Protein AF-A0A1D6KU60-F1 (afdb_monomer_lite)

InterPro domains:
  IPR001841 Zinc finger, RING-type [PF13639] (4-47)
  IPR001841 Zinc finger, RING-type [PS50089] (5-48)
  IPR001841 Zinc finger, RING-type [SM00184] (5-47)
  IPR013083 Zinc finger, RING/FYVE/PHD-type [G3DSA:3.30.40.10] (1-68)
  IPR039512 RCHY1, zinc-ribbon [PF14599] (52-110)

Radius of gyration: 17.4 Å; chains: 1; bounding box: 50×21×51 Å

Foldseek 3Di:
DQQAAPQPRHGQPDVPFDWDQFPVRDIHTPVSVVVCVVVVNQADPPQGAGRHDCPVVLVVLVVVQVVDDDPPVQQPPWFWKQASHPRDIDIARDDPSADADPPPRDRSIDTDDDPPPDD

Structure (mmCIF, N/CA/C/O backbone):
data_AF-A0A1D6KU60-F1
#
_entry.id   AF-A0A1D6KU60-F1
#
loop_
_atom_site.group_PDB
_atom_site.id
_atom_site.type_symbol
_atom_site.label_atom_id
_atom_site.label_alt_id
_atom_site.label_comp_id
_atom_site.label_asym_id
_atom_site.label_entity_id
_atom_site.label_seq_id
_atom_site.pdbx_PDB_ins_code
_atom_site.Cartn_x
_atom_site.Cartn_y
_atom_site.Cartn_z
_atom_site.occupancy
_atom_site.B_iso_or_equiv
_atom_site.auth_seq_id
_atom_site.auth_comp_id
_atom_site.auth_asym_id
_atom_site.auth_atom_id
_atom_site.pdbx_PDB_model_num
ATOM 1 N N . MET A 1 1 ? 0.880 4.518 24.498 1.00 52.31 1 MET A N 1
ATOM 2 C CA . MET A 1 1 ? 0.018 3.874 23.486 1.00 52.31 1 MET A CA 1
ATOM 3 C C . MET A 1 1 ? -0.968 4.926 23.011 1.00 52.31 1 MET A C 1
ATOM 5 O O . MET A 1 1 ? -1.475 5.658 23.850 1.00 52.31 1 MET A O 1
ATOM 9 N N . HIS A 1 2 ? -1.166 5.089 21.701 1.00 61.22 2 HIS A N 1
ATOM 10 C CA . HIS A 1 2 ? -2.180 6.023 21.207 1.00 61.22 2 HIS A CA 1
ATOM 11 C C . HIS A 1 2 ? -3.538 5.350 21.377 1.00 61.22 2 HIS A C 1
ATOM 13 O O . HIS A 1 2 ? -3.817 4.352 20.722 1.00 61.22 2 HIS A O 1
ATOM 19 N N . HIS A 1 3 ? -4.331 5.851 22.321 1.00 81.38 3 HIS A N 1
ATOM 20 C CA . HIS A 1 3 ? -5.651 5.302 22.632 1.00 81.38 3 HIS A CA 1
ATOM 21 C C . HIS A 1 3 ? -6.778 5.987 21.849 1.00 81.38 3 HIS A C 1
ATOM 23 O O . HIS A 1 3 ? -7.939 5.645 22.044 1.00 81.38 3 HIS A O 1
ATOM 29 N N . ASN A 1 4 ? -6.438 6.929 20.966 1.00 91.38 4 ASN A N 1
ATOM 30 C CA . ASN A 1 4 ? -7.395 7.662 20.149 1.00 91.38 4 ASN A CA 1
ATOM 31 C C . ASN A 1 4 ? -7.337 7.175 18.703 1.00 91.38 4 ASN A C 1
ATOM 33 O O . ASN A 1 4 ? -6.265 6.844 18.190 1.00 91.38 4 ASN A O 1
ATOM 37 N N . CYS A 1 5 ? -8.489 7.165 18.044 1.00 93.25 5 CYS A N 1
ATOM 38 C CA . CYS A 1 5 ? -8.599 6.854 16.638 1.00 93.25 5 CYS A CA 1
ATOM 39 C C . CYS A 1 5 ? -7.862 7.928 15.820 1.00 93.25 5 CYS A C 1
ATOM 41 O O . CYS A 1 5 ? -8.143 9.113 15.979 1.00 93.25 5 CYS A O 1
ATOM 43 N N . PRO A 1 6 ? -6.948 7.554 14.913 1.00 93.12 6 PRO A N 1
ATOM 44 C CA . PRO A 1 6 ? -6.202 8.497 14.077 1.00 93.12 6 PRO A CA 1
ATOM 45 C C . PRO A 1 6 ? -7.056 9.211 13.015 1.00 93.12 6 PRO A C 1
ATOM 47 O O . PRO A 1 6 ? -6.531 10.075 12.321 1.00 93.12 6 PRO A O 1
ATOM 50 N N . 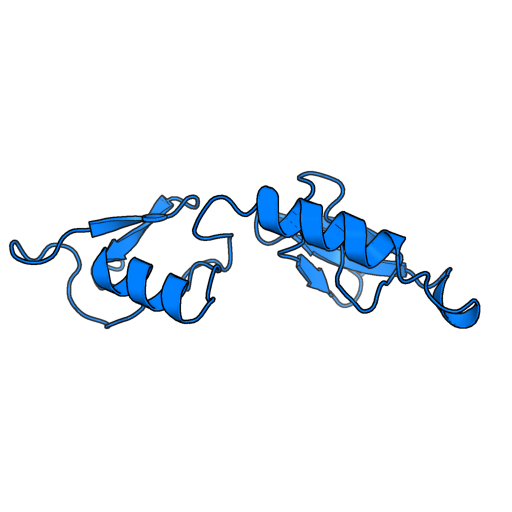VAL A 1 7 ? -8.329 8.830 12.847 1.00 93.38 7 VAL A N 1
ATOM 51 C CA . VAL A 1 7 ? -9.244 9.419 11.855 1.00 93.38 7 VAL A CA 1
ATOM 52 C C . VAL A 1 7 ? -10.108 10.509 12.492 1.00 93.38 7 VAL A C 1
ATOM 54 O O . VAL A 1 7 ? -10.078 11.647 12.041 1.00 93.38 7 VAL A O 1
ATOM 57 N N . CYS A 1 8 ? -10.840 10.182 13.562 1.00 93.44 8 CYS A N 1
ATOM 58 C CA . CYS A 1 8 ? -11.748 11.117 14.239 1.00 93.44 8 CYS A CA 1
ATOM 59 C C . CYS A 1 8 ? -11.167 11.743 15.520 1.00 93.44 8 CYS A C 1
ATOM 61 O O . CYS A 1 8 ? -11.790 12.622 16.105 1.00 93.44 8 CYS A O 1
ATOM 63 N N . PHE A 1 9 ? -9.986 11.301 15.970 1.00 91.62 9 PHE A N 1
ATOM 64 C CA . PHE A 1 9 ? -9.308 11.728 17.205 1.00 91.62 9 PHE A CA 1
ATOM 65 C C . PHE A 1 9 ? -10.036 11.413 18.518 1.00 91.62 9 PHE A C 1
ATOM 67 O O . PHE A 1 9 ? -9.555 11.783 19.591 1.00 91.62 9 PHE A O 1
ATOM 74 N N . GLU A 1 10 ? -11.135 10.668 18.461 1.00 92.06 10 GLU A N 1
ATOM 75 C CA . GLU A 1 10 ? -11.858 10.204 19.640 1.00 92.06 10 GLU A CA 1
ATOM 76 C C . GLU A 1 10 ? -11.236 8.945 20.251 1.00 92.06 10 GLU A C 1
ATOM 78 O O . GLU A 1 10 ? -10.506 8.203 19.594 1.00 92.06 10 GLU A O 1
ATOM 83 N N . TYR A 1 11 ? -11.547 8.676 21.517 1.00 90.25 11 TYR A N 1
ATOM 84 C CA . TYR A 1 11 ? -11.048 7.505 22.230 1.00 90.25 11 TYR A CA 1
ATOM 85 C C . TYR A 1 11 ? -11.560 6.192 21.609 1.00 90.25 11 TYR A C 1
ATOM 87 O O . TYR A 1 11 ? -12.742 6.046 21.302 1.00 90.25 11 TYR A O 1
ATOM 95 N N . LEU A 1 12 ? -10.666 5.218 21.419 1.00 88.25 12 LEU A N 1
ATOM 96 C CA . LEU A 1 12 ? -10.976 3.951 20.745 1.00 88.25 12 LEU A CA 1
ATOM 97 C C . LEU A 1 12 ? -11.870 3.028 21.571 1.00 88.25 12 LEU A C 1
ATOM 99 O O . LEU A 1 12 ? -12.650 2.284 20.994 1.00 88.25 12 LEU A O 1
ATOM 103 N N . PHE A 1 13 ? -11.744 3.048 22.898 1.00 83.56 13 PHE A N 1
ATOM 104 C CA . PHE A 1 13 ? -12.396 2.074 23.782 1.00 83.56 13 PHE A CA 1
ATOM 105 C C . PHE A 1 13 ? -13.602 2.666 24.520 1.00 83.56 13 PHE A C 1
ATOM 107 O O . PHE A 1 13 ? -13.852 2.337 25.678 1.00 83.56 13 PHE A O 1
ATOM 114 N N . ASP A 1 14 ? -14.330 3.570 23.865 1.00 76.00 14 ASP A N 1
ATOM 115 C CA . ASP A 1 14 ? -15.665 3.956 24.316 1.00 76.00 14 ASP A CA 1
ATOM 116 C C . ASP A 1 14 ? -16.619 2.764 24.111 1.00 76.00 14 ASP A C 1
ATOM 118 O O . ASP A 1 14 ? -16.588 2.118 23.065 1.00 76.00 14 ASP A O 1
ATOM 122 N N . SER A 1 15 ? -17.464 2.454 25.100 1.00 72.75 15 SER A N 1
ATOM 123 C CA . SER A 1 15 ? -18.387 1.306 25.056 1.00 72.75 15 SER A CA 1
ATOM 124 C C . SER A 1 15 ? -19.407 1.383 23.913 1.00 72.75 15 SER A C 1
ATOM 126 O O . SER A 1 15 ? -20.108 0.403 23.666 1.00 72.75 15 SER A O 1
ATOM 128 N N . THR A 1 16 ? -19.548 2.542 23.271 1.00 83.00 16 THR A N 1
ATOM 129 C CA . THR A 1 16 ? -20.595 2.808 22.279 1.00 83.00 16 THR A CA 1
ATOM 130 C C . THR A 1 16 ? -20.158 2.625 20.825 1.00 83.00 16 THR A C 1
ATOM 132 O O . THR A 1 16 ? -21.026 2.451 19.972 1.00 83.00 16 THR A O 1
ATOM 135 N N . LYS A 1 17 ? -18.852 2.643 20.515 1.00 85.38 17 LYS A N 1
ATOM 136 C CA . LYS A 1 17 ? -18.343 2.578 19.133 1.00 85.38 17 LYS A CA 1
ATOM 137 C C . LYS A 1 17 ? -17.561 1.295 18.885 1.00 85.38 17 LYS A C 1
ATOM 139 O O . LYS A 1 17 ? -16.575 1.021 19.564 1.00 85.38 17 LYS A O 1
ATOM 144 N N . ASP A 1 18 ? -17.948 0.552 17.853 1.00 91.62 18 ASP A N 1
ATOM 145 C CA . ASP A 1 18 ? -17.201 -0.628 17.424 1.00 91.62 18 ASP A CA 1
ATOM 146 C C . ASP A 1 18 ? -15.795 -0.263 16.932 1.00 91.62 18 ASP A C 1
ATOM 148 O O . ASP A 1 18 ? -15.568 0.763 16.277 1.00 91.62 18 ASP A O 1
ATOM 152 N N . ILE A 1 19 ? -14.846 -1.156 17.200 1.00 92.69 19 ILE A N 1
ATOM 153 C CA . ILE A 1 19 ? -13.456 -1.050 16.755 1.00 92.69 19 ILE A CA 1
ATOM 154 C C . ILE A 1 19 ? -13.159 -2.059 15.650 1.00 92.69 19 ILE A C 1
ATOM 156 O O . ILE A 1 19 ? -13.706 -3.158 15.605 1.00 92.69 19 ILE A O 1
ATOM 160 N N . SER A 1 20 ? -12.236 -1.693 14.770 1.00 93.06 20 SER A N 1
ATOM 161 C CA . SER A 1 20 ? -11.715 -2.547 13.713 1.00 93.06 20 SER A CA 1
ATOM 162 C C . SER A 1 20 ? -10.190 -2.580 13.766 1.00 93.06 20 SER A C 1
ATOM 164 O O . SER A 1 20 ? -9.535 -1.558 13.994 1.00 93.06 20 SER A O 1
ATOM 166 N N . VAL A 1 21 ? -9.618 -3.763 13.546 1.00 94.00 21 VAL A N 1
ATOM 167 C CA . VAL A 1 21 ? -8.169 -3.970 13.449 1.00 94.00 21 VAL A CA 1
ATOM 168 C C . VAL A 1 21 ? -7.801 -4.029 11.969 1.00 94.00 21 VAL A C 1
ATOM 170 O O . VAL A 1 21 ? -8.259 -4.908 11.240 1.00 94.00 21 VAL A O 1
ATOM 173 N N . LEU A 1 22 ? -6.973 -3.091 11.511 1.00 94.50 22 LEU A N 1
ATOM 174 C CA . LEU A 1 22 ? -6.457 -3.081 10.142 1.00 94.50 22 LEU A CA 1
ATOM 175 C C . LEU A 1 22 ? -5.477 -4.242 9.921 1.00 94.50 22 LEU A C 1
ATOM 177 O O . LEU A 1 22 ? -4.903 -4.766 10.874 1.00 94.50 22 LEU A O 1
ATOM 181 N N . GLN A 1 23 ? -5.185 -4.590 8.664 1.00 92.62 23 GLN A N 1
ATOM 182 C CA . GLN A 1 23 ? -4.229 -5.670 8.353 1.00 92.62 23 GLN A CA 1
ATOM 183 C C . GLN A 1 23 ? -2.832 -5.469 8.962 1.00 92.62 23 GLN A C 1
ATOM 185 O O . GLN A 1 23 ? -2.133 -6.432 9.261 1.00 92.62 23 GLN A O 1
ATOM 190 N N . CYS A 1 24 ? -2.416 -4.219 9.167 1.00 94.12 24 CYS A N 1
ATOM 191 C CA . CYS A 1 24 ? -1.147 -3.889 9.809 1.00 94.12 24 CYS A CA 1
ATOM 192 C C . CYS A 1 24 ? -1.162 -3.996 11.345 1.00 94.12 24 CYS A C 1
ATOM 194 O O . CYS A 1 24 ? -0.124 -3.769 11.962 1.00 94.12 24 CYS A O 1
ATOM 196 N N . GLY A 1 25 ? -2.313 -4.298 11.955 1.00 93.44 25 GLY A N 1
ATOM 197 C CA . GLY A 1 25 ? -2.507 -4.404 13.402 1.00 93.44 25 GLY A CA 1
ATOM 198 C C . GLY A 1 25 ? -2.919 -3.105 14.104 1.00 93.44 25 GLY A C 1
ATOM 199 O O . GLY A 1 25 ? -3.254 -3.143 15.284 1.00 93.44 25 GLY A O 1
ATOM 200 N N . HIS A 1 26 ? -2.926 -1.958 13.414 1.00 94.38 26 HIS A N 1
ATOM 201 C CA . HIS A 1 26 ? -3.419 -0.705 13.998 1.00 94.38 26 HIS A CA 1
ATOM 202 C C . HIS A 1 26 ? -4.945 -0.699 14.106 1.00 94.38 26 HIS A C 1
ATOM 204 O O . HIS A 1 26 ? -5.642 -1.201 13.224 1.00 94.38 26 HIS A O 1
ATOM 210 N N . THR A 1 27 ? -5.455 -0.096 15.175 1.00 94.25 27 THR A N 1
ATOM 211 C CA . THR A 1 27 ? -6.879 -0.049 15.508 1.00 94.25 27 THR A CA 1
ATOM 212 C C . THR A 1 27 ? -7.491 1.311 15.190 1.00 94.25 27 THR A C 1
ATOM 214 O O . THR A 1 27 ? -6.907 2.354 15.486 1.00 94.25 27 THR A O 1
ATOM 217 N N . ILE A 1 28 ? -8.681 1.295 14.589 1.00 94.38 28 ILE A N 1
ATOM 218 C CA . ILE A 1 28 ? -9.517 2.474 14.311 1.00 94.38 28 ILE A CA 1
ATOM 219 C C . ILE A 1 28 ? -10.986 2.139 14.617 1.00 94.38 28 ILE A C 1
ATOM 221 O O . ILE A 1 28 ? -11.322 0.962 14.742 1.00 94.38 28 ILE A O 1
ATOM 225 N N . HIS A 1 29 ? -11.876 3.130 14.724 1.00 95.12 29 HIS A N 1
ATOM 226 C CA . HIS A 1 29 ? -13.316 2.843 14.789 1.00 95.12 29 HIS A CA 1
ATOM 227 C C . HIS A 1 29 ? -13.804 2.204 13.485 1.00 95.12 29 HIS A C 1
ATOM 229 O O . HIS A 1 29 ? -13.318 2.534 12.399 1.00 95.12 29 HIS A O 1
ATOM 235 N N . LEU A 1 30 ? -14.781 1.302 13.584 1.00 94.00 30 LEU A N 1
ATOM 236 C CA . LEU A 1 30 ? -15.376 0.635 12.425 1.00 94.00 30 LEU A CA 1
ATOM 237 C C . LEU A 1 30 ? -16.015 1.642 11.459 1.00 94.00 30 LEU A C 1
ATOM 239 O O . LEU A 1 30 ? -15.840 1.527 10.248 1.00 94.00 30 LEU A O 1
ATOM 243 N N . GLU A 1 31 ? -16.699 2.654 11.990 1.00 94.69 31 GLU A N 1
ATOM 244 C CA . GLU A 1 31 ? -17.282 3.743 11.202 1.00 94.69 31 GLU A CA 1
ATOM 245 C C . GLU A 1 31 ? -16.206 4.506 10.419 1.00 94.69 31 GLU A C 1
ATOM 247 O O . GLU A 1 31 ? -16.298 4.608 9.199 1.00 94.69 31 GLU A O 1
ATOM 252 N N . CYS A 1 32 ? -15.108 4.896 11.076 1.00 95.06 32 CYS A N 1
ATOM 253 C CA . CYS A 1 32 ? -13.970 5.532 10.410 1.00 95.06 32 CYS A CA 1
ATOM 254 C C . CYS A 1 32 ? -13.333 4.634 9.336 1.00 95.06 32 CYS A C 1
ATOM 256 O O . CYS A 1 32 ? -12.894 5.125 8.297 1.00 95.06 32 CYS A O 1
ATOM 258 N N . MET A 1 33 ? -13.291 3.311 9.543 1.00 94.88 33 MET A N 1
ATOM 259 C CA . MET A 1 33 ? -12.843 2.375 8.506 1.00 94.88 33 MET A CA 1
ATOM 260 C C . MET A 1 33 ? -13.779 2.391 7.290 1.00 94.88 33 MET A C 1
ATOM 262 O O . MET A 1 33 ? -13.314 2.338 6.151 1.00 94.88 33 MET A O 1
ATOM 266 N N . ASN A 1 34 ? -15.091 2.444 7.517 1.00 94.62 34 ASN A N 1
ATOM 267 C CA . ASN A 1 34 ? -16.086 2.481 6.450 1.00 94.62 34 ASN A CA 1
ATOM 268 C C . ASN A 1 34 ? -16.032 3.805 5.679 1.00 94.62 34 ASN A C 1
ATOM 270 O O . ASN A 1 34 ? -16.058 3.779 4.450 1.00 94.62 34 ASN A O 1
ATOM 274 N N . GLU A 1 35 ? -15.869 4.933 6.370 1.00 95.62 35 GLU A N 1
ATOM 275 C CA . GLU A 1 35 ? -15.646 6.244 5.751 1.0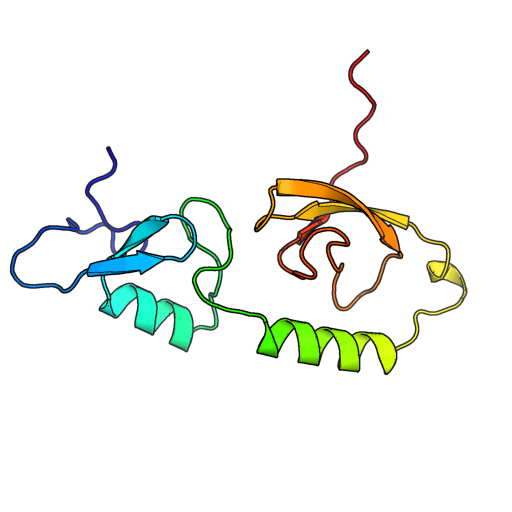0 95.62 35 GLU A CA 1
ATOM 276 C C . GLU A 1 35 ? -14.383 6.243 4.886 1.00 95.62 35 GLU A C 1
ATOM 278 O O . GLU A 1 35 ? -14.428 6.618 3.714 1.00 95.62 35 GLU A O 1
ATOM 283 N N . MET A 1 36 ? -13.264 5.731 5.412 1.00 95.06 36 MET A N 1
ATOM 284 C CA . MET A 1 36 ? -12.030 5.572 4.639 1.00 95.06 36 MET A CA 1
ATOM 285 C C . MET A 1 36 ? -12.269 4.785 3.342 1.00 95.06 36 MET A C 1
ATOM 287 O O . MET A 1 36 ? -11.829 5.213 2.275 1.00 95.06 36 MET A O 1
ATOM 291 N N . ARG A 1 37 ? -13.004 3.666 3.401 1.00 92.25 37 ARG A N 1
ATOM 292 C CA . ARG A 1 37 ? -13.349 2.874 2.207 1.00 92.25 37 ARG A CA 1
ATOM 293 C C . ARG A 1 37 ? -14.246 3.644 1.239 1.00 92.25 37 ARG A C 1
ATOM 295 O O . ARG A 1 37 ? -13.996 3.589 0.038 1.00 92.25 37 ARG A O 1
ATOM 302 N N . ALA A 1 38 ? -15.250 4.364 1.739 1.00 94.50 38 ALA A N 1
ATOM 303 C CA . ALA A 1 38 ? -16.155 5.171 0.920 1.00 94.50 38 ALA A CA 1
ATOM 304 C C . ALA A 1 38 ? -15.408 6.275 0.148 1.00 94.50 38 ALA A C 1
ATOM 306 O O . ALA A 1 38 ? -15.749 6.581 -0.994 1.00 94.50 38 ALA A O 1
ATOM 307 N N . HIS A 1 39 ? -14.339 6.814 0.735 1.00 94.06 39 HIS A N 1
ATOM 308 C CA . HIS A 1 39 ? -13.462 7.807 0.114 1.00 94.06 39 HIS A CA 1
ATOM 309 C C . HIS A 1 39 ? -12.247 7.209 -0.616 1.00 94.06 39 HIS A C 1
ATOM 311 O O . HIS A 1 39 ? -11.369 7.952 -1.046 1.00 94.06 39 HIS A O 1
ATOM 317 N N . HIS A 1 40 ? -12.194 5.887 -0.806 1.00 91.19 40 HIS A N 1
ATOM 318 C CA . HIS A 1 40 ? -11.091 5.181 -1.476 1.00 91.19 40 HIS A CA 1
ATOM 319 C C . HIS A 1 40 ? -9.713 5.363 -0.802 1.00 91.19 40 HIS A C 1
ATOM 321 O O . HIS A 1 40 ? -8.665 5.220 -1.435 1.00 91.19 40 HIS A O 1
ATOM 327 N N . HIS A 1 41 ? -9.691 5.639 0.502 1.00 92.69 41 HIS A N 1
ATOM 328 C CA . HIS A 1 41 ? -8.479 5.716 1.311 1.00 92.69 41 HIS A CA 1
ATOM 329 C C . HIS A 1 41 ? -8.148 4.350 1.916 1.00 92.69 41 HIS A C 1
ATOM 331 O O . HIS A 1 41 ? -8.527 4.025 3.038 1.00 92.69 41 HIS A O 1
ATOM 337 N N . PHE A 1 42 ? -7.394 3.540 1.174 1.00 93.75 42 PHE A N 1
ATOM 338 C CA . PHE A 1 42 ? -7.035 2.178 1.587 1.00 93.75 42 PHE A CA 1
ATOM 339 C C . PHE A 1 42 ? -5.691 2.073 2.316 1.00 93.75 42 PHE A C 1
ATOM 341 O O . PHE A 1 42 ? -5.199 0.966 2.514 1.00 93.75 42 PHE A O 1
ATOM 348 N N . SER A 1 43 ? -5.099 3.189 2.744 1.00 96.06 43 SER A N 1
ATOM 349 C CA . SER A 1 43 ? -3.833 3.207 3.486 1.00 96.06 43 SER A CA 1
ATOM 350 C C . SER A 1 43 ? -4.071 3.518 4.957 1.00 96.06 43 SER A C 1
ATOM 352 O O . SER A 1 43 ? -4.784 4.455 5.304 1.00 96.06 43 SER A O 1
ATOM 354 N N . CYS A 1 44 ? -3.441 2.749 5.840 1.00 96.06 44 CYS A N 1
ATOM 355 C CA . CYS A 1 44 ? -3.463 2.974 7.275 1.00 96.06 44 CYS A CA 1
ATOM 356 C C . CYS A 1 44 ? -2.917 4.378 7.597 1.00 96.06 44 CYS A C 1
ATOM 358 O O . CYS A 1 44 ? -1.774 4.670 7.232 1.00 96.06 44 CYS A O 1
ATOM 360 N N . PRO A 1 45 ? -3.655 5.220 8.341 1.00 94.12 45 PRO A N 1
ATOM 361 C CA . PRO A 1 45 ? -3.214 6.578 8.670 1.00 94.12 45 PRO A CA 1
ATOM 362 C C . PRO A 1 45 ? -2.005 6.610 9.620 1.00 94.12 45 PRO A C 1
ATOM 364 O O . PRO A 1 45 ? -1.350 7.637 9.743 1.00 94.12 45 PRO A O 1
ATOM 367 N N . VAL A 1 46 ? -1.684 5.489 10.279 1.00 94.12 46 VAL A N 1
ATOM 368 C CA . VAL A 1 46 ? -0.562 5.396 11.228 1.00 94.12 46 VAL A CA 1
ATOM 369 C C . VAL A 1 46 ? 0.739 4.975 10.545 1.00 94.12 46 VAL A C 1
ATOM 371 O O . VAL A 1 46 ? 1.795 5.528 10.832 1.00 94.12 46 VAL A O 1
ATOM 374 N N . CYS A 1 47 ? 0.688 3.985 9.649 1.00 94.94 47 CYS A N 1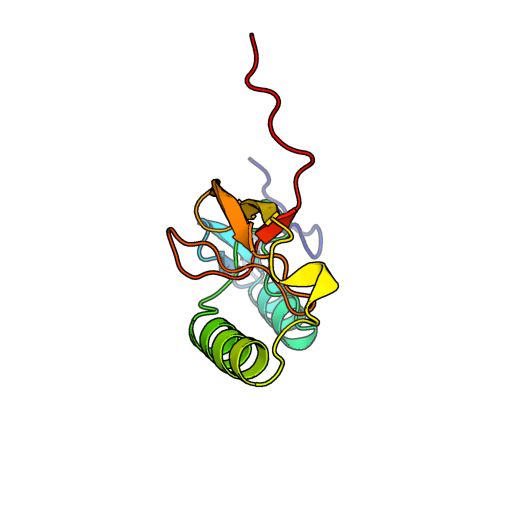
ATOM 375 C CA . CYS A 1 47 ? 1.896 3.384 9.068 1.00 94.94 47 CYS A CA 1
ATOM 376 C C . CYS A 1 47 ? 1.887 3.252 7.541 1.00 94.94 47 CYS A C 1
ATOM 378 O O . CYS A 1 47 ? 2.807 2.664 6.981 1.00 94.94 47 CYS A O 1
ATOM 380 N N . SER A 1 48 ? 0.858 3.767 6.862 1.00 96.25 48 SER A N 1
ATOM 381 C CA . SER A 1 48 ? 0.704 3.753 5.396 1.00 96.25 48 SER A CA 1
ATOM 382 C C . SER A 1 48 ? 0.592 2.373 4.731 1.00 96.25 48 SER A C 1
ATOM 384 O O . SER A 1 48 ? 0.450 2.307 3.513 1.00 96.25 48 SER A O 1
ATOM 386 N N . ARG A 1 49 ? 0.606 1.268 5.490 1.00 97.12 49 ARG A N 1
ATOM 387 C CA . ARG A 1 49 ? 0.276 -0.080 4.986 1.00 97.12 49 ARG A CA 1
ATOM 388 C C . ARG A 1 49 ? -1.167 -0.162 4.509 1.00 97.12 49 ARG A C 1
ATOM 390 O O . ARG A 1 49 ? -2.016 0.543 5.045 1.00 97.12 49 ARG A O 1
ATOM 397 N N . SER A 1 50 ? -1.448 -1.062 3.577 1.00 97.00 50 SER A N 1
ATOM 398 C CA . SER A 1 50 ? -2.802 -1.355 3.116 1.00 97.00 50 SER A CA 1
ATOM 399 C C . SER A 1 50 ? -3.707 -1.689 4.311 1.00 97.00 50 SER A C 1
ATOM 401 O O . SER A 1 50 ? -3.356 -2.475 5.193 1.00 97.00 50 SER A O 1
ATOM 403 N N . ALA A 1 51 ? -4.856 -1.023 4.383 1.00 95.19 51 ALA A N 1
ATOM 404 C CA . ALA A 1 51 ? -5.812 -1.121 5.480 1.00 95.19 51 ALA A CA 1
ATOM 405 C C . ALA A 1 51 ? -6.630 -2.424 5.415 1.00 95.19 51 ALA A C 1
ATOM 407 O O . ALA A 1 51 ? -7.054 -2.946 6.447 1.00 95.19 51 ALA A O 1
ATOM 408 N N . CYS A 1 52 ? -6.832 -2.954 4.209 1.00 92.12 52 CYS A N 1
ATOM 409 C CA . CYS A 1 52 ? -7.560 -4.183 3.903 1.00 92.12 52 CYS A CA 1
ATOM 410 C C . CYS A 1 52 ? -6.886 -4.934 2.746 1.00 92.12 52 CYS A C 1
ATOM 412 O O . CYS A 1 52 ? -5.883 -4.468 2.208 1.00 92.12 52 CYS A O 1
ATOM 414 N N . ASP A 1 53 ? -7.437 -6.089 2.360 1.00 93.00 53 ASP A N 1
ATOM 415 C CA . ASP A 1 53 ? -6.913 -6.838 1.220 1.00 93.00 53 ASP A CA 1
ATOM 416 C C . ASP A 1 53 ? -7.138 -6.051 -0.076 1.00 93.00 53 ASP A C 1
ATOM 418 O O . ASP A 1 53 ? -8.269 -5.729 -0.438 1.00 93.00 53 ASP A O 1
ATOM 422 N N . MET A 1 54 ? -6.035 -5.746 -0.756 1.00 95.75 54 MET A N 1
ATOM 423 C CA . MET A 1 54 ? -5.996 -4.994 -2.007 1.00 95.75 54 MET A CA 1
ATOM 424 C C . MET A 1 54 ? -5.621 -5.877 -3.205 1.00 95.75 54 MET A C 1
ATOM 426 O O . MET A 1 54 ? -5.429 -5.360 -4.303 1.00 95.75 54 MET A O 1
ATOM 430 N N . SER A 1 55 ? -5.538 -7.203 -3.031 1.00 95.12 55 SER A N 1
ATOM 431 C CA . SER A 1 55 ? -5.147 -8.169 -4.069 1.00 95.12 55 SER A CA 1
ATOM 432 C C . SER A 1 55 ? -5.920 -7.998 -5.384 1.00 95.12 55 SER A C 1
ATOM 434 O O . SER A 1 55 ? -5.325 -7.949 -6.463 1.00 95.12 55 SER A O 1
ATOM 436 N N . ALA A 1 56 ? -7.243 -7.829 -5.307 1.00 95.75 56 ALA A N 1
ATOM 437 C CA . ALA A 1 56 ? -8.094 -7.604 -6.472 1.00 95.75 56 ALA A CA 1
ATOM 438 C C . ALA A 1 56 ? -7.784 -6.277 -7.185 1.00 95.75 56 ALA A C 1
ATOM 440 O O . ALA A 1 56 ? -7.813 -6.227 -8.414 1.00 95.75 56 ALA A O 1
ATOM 441 N N . THR A 1 57 ? -7.469 -5.223 -6.430 1.00 96.00 57 THR A N 1
ATOM 442 C CA . THR A 1 57 ? -7.077 -3.912 -6.965 1.00 96.00 57 THR A CA 1
ATOM 443 C C . THR A 1 57 ? -5.711 -3.984 -7.643 1.00 96.00 57 THR A C 1
ATOM 445 O O . THR A 1 57 ? -5.553 -3.484 -8.752 1.00 96.00 57 THR A O 1
ATOM 448 N N . TRP A 1 58 ? -4.742 -4.673 -7.033 1.00 97.38 58 TRP A N 1
ATOM 449 C CA . TRP A 1 58 ? -3.414 -4.886 -7.616 1.00 97.38 58 TRP A CA 1
ATOM 450 C C . TRP A 1 58 ? -3.468 -5.676 -8.918 1.00 97.38 58 TRP A C 1
ATOM 452 O O . TRP A 1 58 ? -2.788 -5.309 -9.869 1.00 97.38 58 TRP A O 1
ATOM 462 N N . ARG A 1 59 ? -4.336 -6.690 -9.006 1.00 97.62 59 ARG A N 1
ATOM 463 C CA . ARG A 1 59 ? -4.550 -7.429 -10.257 1.00 97.62 59 ARG A CA 1
ATOM 464 C C . ARG A 1 59 ? -5.107 -6.545 -11.378 1.00 97.62 59 ARG A C 1
ATOM 466 O O . ARG A 1 59 ? -4.678 -6.683 -12.514 1.00 97.62 59 ARG A O 1
ATOM 473 N N . LYS A 1 60 ? -6.027 -5.625 -11.074 1.00 97.50 60 LYS A N 1
ATOM 474 C CA . LYS A 1 60 ? -6.516 -4.660 -12.077 1.00 97.50 60 LYS A CA 1
ATOM 475 C C . LYS A 1 60 ? -5.398 -3.727 -12.546 1.00 97.50 60 LYS A C 1
ATOM 477 O O . LYS A 1 60 ? -5.263 -3.493 -13.738 1.00 97.50 60 LYS A O 1
ATOM 482 N N . LEU A 1 61 ? -4.557 -3.258 -11.624 1.00 97.44 61 LEU A N 1
ATOM 483 C CA . LEU A 1 61 ? -3.386 -2.452 -11.978 1.00 97.44 61 LEU A CA 1
ATOM 484 C C . LEU A 1 61 ? -2.370 -3.230 -12.825 1.00 97.44 61 LEU A C 1
ATOM 486 O O . LEU A 1 61 ? -1.791 -2.648 -13.735 1.00 97.44 61 LEU A O 1
ATOM 490 N N . ASP A 1 62 ? -2.179 -4.532 -12.585 1.00 97.88 62 ASP A N 1
ATOM 491 C CA . ASP A 1 62 ? -1.362 -5.384 -13.462 1.00 97.88 62 ASP A CA 1
ATOM 492 C C . ASP A 1 62 ? -1.895 -5.384 -14.907 1.00 97.88 62 ASP A C 1
ATOM 494 O O . ASP A 1 62 ? -1.119 -5.235 -15.853 1.00 97.88 62 ASP A O 1
ATOM 498 N N . GLU A 1 63 ? -3.212 -5.535 -15.077 1.00 98.12 63 GLU A N 1
ATOM 499 C CA . GLU A 1 63 ? -3.879 -5.528 -16.386 1.00 98.12 63 GLU A CA 1
ATOM 500 C C . GLU A 1 63 ? -3.727 -4.170 -17.088 1.00 98.12 63 GLU A C 1
ATOM 502 O O . GLU A 1 63 ? -3.369 -4.122 -18.266 1.00 98.12 63 GLU A O 1
ATOM 507 N N . GLU A 1 64 ? -3.931 -3.066 -16.364 1.00 98.06 64 GLU A N 1
ATOM 508 C CA . GLU A 1 64 ? -3.777 -1.711 -16.904 1.00 98.06 64 GLU A CA 1
ATOM 509 C C . GLU A 1 64 ? -2.326 -1.418 -17.307 1.00 98.06 64 GLU A C 1
ATOM 511 O O . GLU A 1 64 ? -2.080 -0.944 -18.414 1.00 98.06 64 GLU A O 1
ATOM 516 N N . VAL A 1 65 ? -1.353 -1.777 -16.461 1.00 96.94 65 VAL A N 1
ATOM 517 C CA . VAL A 1 65 ? 0.084 -1.642 -16.756 1.00 96.94 65 VAL A CA 1
ATOM 518 C C . VAL A 1 65 ? 0.471 -2.428 -18.009 1.00 96.94 65 VAL A C 1
ATOM 520 O O . VAL A 1 65 ? 1.225 -1.930 -18.843 1.00 96.94 65 VAL A O 1
ATOM 523 N N . ALA A 1 66 ? -0.049 -3.647 -18.174 1.00 96.19 66 ALA A N 1
ATOM 524 C CA . ALA A 1 66 ? 0.205 -4.449 -19.367 1.00 96.19 66 ALA A CA 1
ATOM 525 C C . ALA A 1 66 ? -0.444 -3.852 -20.629 1.00 96.19 66 ALA A C 1
ATOM 527 O O . ALA A 1 66 ? 0.128 -3.949 -21.716 1.00 96.19 66 ALA A O 1
ATOM 528 N N . ALA A 1 67 ? -1.616 -3.226 -20.491 1.00 97.50 67 ALA A N 1
ATOM 529 C CA . ALA A 1 67 ? -2.336 -2.586 -21.589 1.00 97.50 67 ALA A CA 1
ATOM 530 C C . ALA A 1 67 ? -1.726 -1.240 -22.024 1.00 97.50 67 ALA A C 1
ATOM 532 O O . ALA A 1 67 ? -1.937 -0.821 -23.163 1.00 97.50 67 ALA A O 1
ATOM 533 N N . THR A 1 68 ? -0.959 -0.568 -21.158 1.00 96.06 68 THR A N 1
ATOM 534 C CA . THR A 1 68 ? -0.332 0.734 -21.444 1.00 96.06 68 THR A CA 1
ATOM 535 C C . THR A 1 68 ? 1.200 0.654 -21.447 1.00 96.06 68 THR A C 1
ATOM 537 O O . THR A 1 68 ? 1.839 1.128 -20.509 1.00 96.06 68 THR A O 1
ATOM 540 N N . PRO A 1 69 ? 1.842 0.089 -22.486 1.00 94.00 69 PRO A N 1
ATOM 541 C CA . PRO A 1 69 ? 3.299 0.012 -22.532 1.00 94.00 69 PRO A CA 1
ATOM 542 C C . PRO A 1 69 ? 3.941 1.409 -22.505 1.00 94.00 69 PRO A C 1
ATOM 544 O O . PRO A 1 69 ? 3.513 2.325 -23.209 1.00 94.00 69 PRO A O 1
ATOM 547 N N . MET A 1 70 ? 5.003 1.569 -21.710 1.00 95.75 70 MET A N 1
ATOM 548 C CA . MET A 1 70 ? 5.728 2.840 -21.618 1.00 95.75 70 MET A CA 1
ATOM 549 C C . MET A 1 70 ? 6.456 3.183 -22.934 1.00 95.75 70 MET A C 1
ATOM 551 O O . MET A 1 70 ? 7.041 2.288 -23.556 1.00 95.75 70 MET A O 1
ATOM 555 N N . PRO A 1 71 ? 6.506 4.473 -23.327 1.00 94.88 71 PRO A N 1
ATOM 556 C CA . PRO A 1 71 ? 7.290 4.931 -24.473 1.00 94.88 71 PRO A CA 1
ATOM 557 C C . PRO A 1 71 ? 8.763 4.517 -24.384 1.00 94.88 71 PRO A C 1
ATOM 559 O O . PRO A 1 71 ? 9.321 4.435 -23.287 1.00 94.88 71 PRO A O 1
ATOM 562 N N . ASP A 1 72 ? 9.420 4.337 -25.533 1.00 93.56 72 ASP A N 1
ATOM 563 C CA . ASP A 1 72 ? 10.805 3.839 -25.626 1.00 93.56 72 ASP A CA 1
ATOM 564 C C . ASP A 1 72 ? 11.795 4.607 -24.740 1.00 93.56 72 ASP A C 1
ATOM 566 O O . ASP A 1 72 ? 12.667 4.009 -24.107 1.00 93.56 72 ASP A O 1
ATOM 570 N N . ILE A 1 73 ? 11.615 5.927 -24.623 1.00 92.62 73 ILE A N 1
ATOM 571 C CA . ILE A 1 73 ? 12.455 6.803 -23.793 1.00 92.62 73 ILE A CA 1
ATOM 572 C C . ILE A 1 73 ? 12.441 6.427 -22.300 1.00 92.62 73 ILE A C 1
ATOM 574 O O . ILE A 1 73 ? 13.405 6.707 -21.592 1.00 92.62 73 ILE A O 1
ATOM 578 N N . TYR A 1 74 ? 11.381 5.764 -21.825 1.00 91.12 74 TYR A N 1
ATOM 579 C CA . TYR A 1 74 ? 11.205 5.362 -20.429 1.00 91.12 74 TYR A CA 1
ATOM 580 C C . TYR A 1 74 ? 11.333 3.852 -20.202 1.00 91.12 74 TYR A C 1
ATOM 582 O O . TYR A 1 74 ? 11.421 3.430 -19.053 1.00 91.12 74 TYR A O 1
ATOM 590 N N . GLN A 1 75 ? 11.413 3.018 -21.245 1.00 86.19 75 GLN A N 1
ATOM 591 C CA . GLN A 1 75 ? 11.442 1.551 -21.090 1.00 86.19 75 GLN A CA 1
ATOM 592 C C . GLN A 1 75 ? 12.60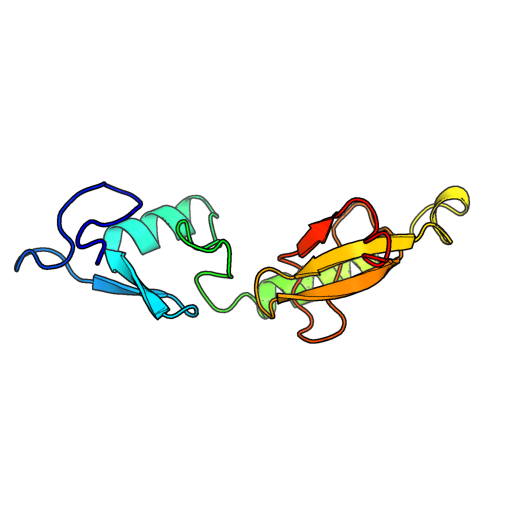2 1.028 -20.231 1.00 86.19 75 GLN A C 1
ATOM 594 O O . GLN A 1 75 ? 12.478 -0.008 -19.576 1.00 86.19 75 GLN A O 1
ATOM 599 N N . LYS A 1 76 ? 13.740 1.731 -20.243 1.00 89.75 76 LYS A N 1
ATOM 600 C CA . LYS A 1 76 ? 14.930 1.400 -19.440 1.00 89.75 76 LYS A CA 1
ATOM 601 C C . LYS A 1 76 ? 15.063 2.262 -18.184 1.00 89.75 76 LYS A C 1
ATOM 603 O O . LYS A 1 76 ? 16.048 2.123 -17.462 1.00 89.75 76 LYS A O 1
ATOM 608 N N . HIS A 1 77 ? 14.113 3.161 -17.931 1.00 93.44 77 HIS A N 1
ATOM 609 C CA . HIS A 1 77 ? 14.140 4.016 -16.755 1.00 93.44 77 HIS A CA 1
ATOM 610 C C . HIS A 1 77 ? 13.810 3.179 -15.516 1.00 93.44 77 HIS A C 1
ATOM 612 O O . HIS A 1 77 ? 12.765 2.531 -15.446 1.00 93.44 77 HIS A O 1
ATOM 618 N N . MET A 1 78 ? 14.730 3.165 -14.555 1.00 95.00 78 MET A N 1
ATOM 619 C CA . MET A 1 78 ? 14.607 2.408 -13.313 1.00 95.00 78 MET A CA 1
ATOM 620 C C . MET A 1 78 ? 14.469 3.376 -12.147 1.00 95.00 78 MET A C 1
ATOM 622 O O . MET A 1 78 ? 15.187 4.374 -12.080 1.00 95.00 78 MET A O 1
ATOM 626 N N . VAL A 1 79 ? 13.592 3.046 -11.205 1.00 95.38 79 VAL A N 1
ATOM 627 C CA . VAL A 1 79 ? 13.376 3.820 -9.982 1.00 95.38 79 VAL A CA 1
ATOM 628 C C . VAL A 1 79 ? 13.512 2.931 -8.757 1.00 95.38 79 VAL A C 1
ATOM 630 O O . VAL A 1 79 ? 13.196 1.739 -8.780 1.00 95.38 79 VAL A O 1
ATOM 633 N N . TRP A 1 80 ? 13.992 3.523 -7.668 1.00 96.69 80 TRP A N 1
ATOM 634 C CA . TRP A 1 80 ? 14.028 2.870 -6.367 1.00 96.69 80 TRP A CA 1
ATOM 635 C C . TRP A 1 80 ? 12.714 3.099 -5.645 1.00 96.69 80 TRP A C 1
ATOM 637 O O . TRP A 1 80 ? 12.279 4.238 -5.499 1.00 96.69 80 TRP A O 1
ATOM 647 N N . ILE A 1 81 ? 12.119 2.033 -5.132 1.00 97.44 81 ILE A N 1
ATOM 648 C CA . ILE A 1 81 ? 10.871 2.093 -4.379 1.00 97.44 81 ILE A CA 1
ATOM 649 C C . ILE A 1 81 ? 11.040 1.501 -2.987 1.00 97.44 81 ILE A C 1
ATOM 651 O O . ILE A 1 81 ? 11.818 0.568 -2.796 1.00 97.44 81 ILE A O 1
ATOM 655 N N . LEU A 1 82 ? 10.264 2.014 -2.036 1.00 97.56 82 LEU A N 1
ATOM 656 C CA . LEU A 1 82 ? 9.979 1.367 -0.760 1.00 97.56 82 LEU A CA 1
ATOM 657 C C . LEU A 1 82 ? 8.528 0.889 -0.781 1.00 97.56 82 LEU A C 1
ATOM 659 O O . LEU A 1 82 ? 7.620 1.690 -1.011 1.00 97.56 82 LEU A O 1
ATOM 663 N N . CYS A 1 83 ? 8.298 -0.394 -0.517 1.00 98.12 83 CYS A N 1
ATOM 664 C CA . CYS A 1 83 ? 6.949 -0.925 -0.366 1.00 98.12 83 CYS A CA 1
ATOM 665 C C . CYS A 1 83 ? 6.423 -0.662 1.043 1.00 98.12 83 CYS A C 1
ATOM 667 O O . CYS A 1 83 ? 7.045 -1.071 2.020 1.00 98.12 83 CYS A O 1
ATOM 669 N N . ASN A 1 84 ? 5.261 -0.024 1.166 1.00 97.44 84 ASN A N 1
ATOM 670 C CA . ASN A 1 84 ? 4.670 0.235 2.475 1.00 97.44 84 ASN A CA 1
ATOM 671 C C . ASN A 1 84 ? 4.216 -1.075 3.140 1.00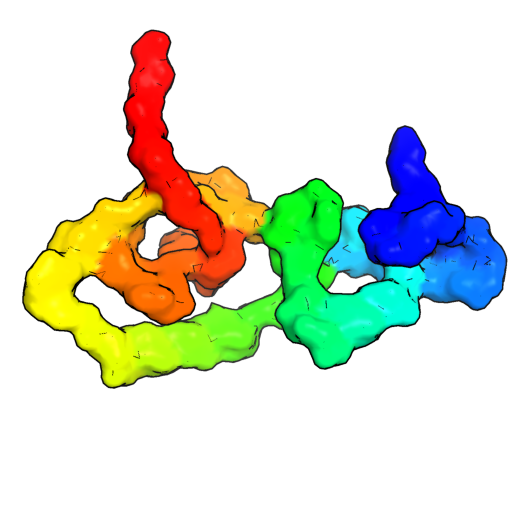 97.44 84 ASN A C 1
ATOM 673 O O . ASN A 1 84 ? 4.411 -1.237 4.344 1.00 97.44 84 ASN A O 1
ATOM 677 N N . ASP A 1 85 ? 3.715 -2.040 2.359 1.00 97.38 85 ASP A N 1
ATOM 678 C CA . ASP A 1 85 ? 3.133 -3.293 2.862 1.00 97.38 85 ASP A CA 1
ATOM 679 C C . ASP A 1 85 ? 4.169 -4.268 3.434 1.00 97.38 85 ASP A C 1
ATOM 681 O O . ASP A 1 85 ? 4.000 -4.750 4.554 1.00 97.38 85 ASP A O 1
ATOM 685 N N . CYS A 1 86 ? 5.260 -4.532 2.707 1.00 96.56 86 CYS A N 1
ATOM 686 C CA . CYS A 1 86 ? 6.310 -5.459 3.152 1.00 96.56 86 CYS A CA 1
ATOM 687 C C . CYS A 1 86 ? 7.592 -4.769 3.636 1.00 96.56 86 CYS A C 1
ATOM 689 O O . CYS A 1 86 ? 8.496 -5.441 4.124 1.00 96.56 86 CYS A O 1
ATOM 691 N N . SER A 1 87 ? 7.687 -3.441 3.508 1.00 96.06 87 SER A N 1
ATOM 692 C CA . SER A 1 87 ? 8.856 -2.641 3.910 1.00 96.06 87 SER A CA 1
ATOM 693 C C . SER A 1 87 ? 10.151 -2.956 3.141 1.00 96.06 87 SER A C 1
ATOM 695 O O . SER A 1 87 ? 11.211 -2.447 3.498 1.00 96.06 87 SER A O 1
ATOM 697 N N . ALA A 1 88 ? 10.077 -3.745 2.063 1.00 96.50 88 ALA A N 1
ATOM 698 C CA . ALA A 1 88 ? 11.211 -4.021 1.191 1.00 96.50 88 ALA A CA 1
ATOM 699 C C . ALA A 1 88 ? 11.517 -2.829 0.272 1.00 96.50 88 ALA A C 1
ATOM 701 O O . ALA A 1 88 ? 10.607 -2.166 -0.239 1.00 96.50 88 ALA A O 1
ATOM 702 N N . THR A 1 89 ? 12.807 -2.613 0.022 1.00 96.50 89 THR A N 1
ATOM 703 C CA . THR A 1 89 ? 13.310 -1.660 -0.972 1.00 96.50 89 THR A CA 1
ATOM 704 C C . THR A 1 89 ? 13.739 -2.419 -2.220 1.00 96.50 89 THR A C 1
ATOM 706 O O . THR A 1 89 ? 14.469 -3.405 -2.122 1.00 96.50 89 THR A O 1
ATOM 709 N N . SER A 1 90 ? 13.321 -1.965 -3.397 1.00 96.12 90 SER A N 1
ATOM 710 C CA . SER A 1 90 ? 13.667 -2.607 -4.669 1.00 96.12 90 SER A CA 1
ATOM 711 C C . SER A 1 90 ? 13.855 -1.587 -5.784 1.00 96.12 90 SER A C 1
ATOM 713 O O . SER A 1 90 ? 13.226 -0.532 -5.771 1.00 96.12 90 SER A O 1
ATOM 715 N N . SER A 1 91 ? 14.692 -1.918 -6.766 1.00 96.12 91 SER A N 1
ATOM 716 C CA . SER A 1 91 ? 14.782 -1.181 -8.028 1.00 96.12 91 SER A CA 1
ATOM 717 C C . SER A 1 91 ? 13.862 -1.840 -9.052 1.00 96.12 91 SER A C 1
ATOM 719 O O . SER A 1 91 ? 13.964 -3.046 -9.283 1.00 96.12 91 SER A O 1
ATOM 721 N N . VAL A 1 92 ? 12.940 -1.074 -9.629 1.00 96.31 92 VAL A N 1
ATOM 722 C CA . VAL A 1 92 ? 11.933 -1.563 -10.583 1.00 96.31 92 VAL A CA 1
ATOM 723 C C . VAL A 1 92 ? 11.849 -0.645 -11.797 1.00 96.31 92 VAL A C 1
ATOM 725 O O . VAL A 1 92 ? 12.299 0.501 -11.752 1.00 96.31 92 VAL A O 1
ATOM 728 N N . ARG A 1 93 ? 11.286 -1.150 -12.899 1.00 95.31 93 ARG A N 1
ATOM 729 C CA . ARG A 1 93 ? 11.031 -0.324 -14.085 1.00 95.31 93 ARG A CA 1
ATOM 730 C C . ARG A 1 93 ? 9.992 0.736 -13.753 1.00 95.31 93 ARG A C 1
ATOM 732 O O . ARG A 1 93 ? 8.979 0.430 -13.126 1.00 95.31 93 ARG A O 1
ATOM 739 N N . PHE A 1 94 ? 10.256 1.957 -14.192 1.00 95.69 94 PHE A N 1
ATO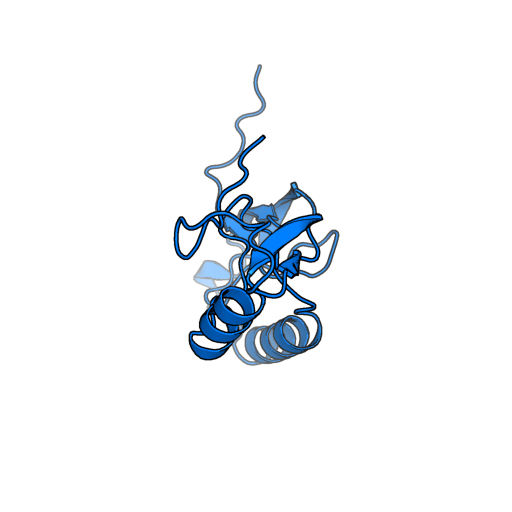M 740 C CA . PHE A 1 94 ? 9.327 3.061 -14.050 1.00 95.69 94 PHE A CA 1
ATOM 741 C C . PHE A 1 94 ? 8.075 2.820 -14.894 1.00 95.69 94 PHE A C 1
ATOM 743 O O . PHE A 1 94 ? 8.173 2.484 -16.077 1.00 95.69 94 PHE A O 1
ATOM 750 N N . HIS A 1 95 ? 6.908 3.029 -14.292 1.00 96.62 95 HIS A N 1
ATOM 751 C CA . HIS A 1 95 ? 5.634 3.007 -14.994 1.00 96.62 95 HIS A CA 1
ATOM 752 C C . HIS A 1 95 ? 4.713 4.083 -14.423 1.00 96.62 95 HIS A C 1
ATOM 754 O O . HIS A 1 95 ? 4.555 4.191 -13.210 1.00 96.62 95 HIS A O 1
ATOM 760 N N . VAL A 1 96 ? 4.066 4.857 -15.298 1.00 95.44 96 VAL A N 1
ATOM 761 C CA . VAL A 1 96 ? 3.252 6.017 -14.895 1.00 95.44 96 VAL A CA 1
ATOM 762 C C . VAL A 1 96 ? 2.068 5.651 -13.989 1.00 95.44 96 VAL A C 1
ATOM 764 O O . VAL A 1 96 ? 1.708 6.425 -13.111 1.00 95.44 96 VAL A O 1
ATOM 767 N N . LEU A 1 97 ? 1.488 4.460 -14.170 1.00 96.50 97 LEU A N 1
ATOM 768 C CA . LEU A 1 97 ? 0.368 3.971 -13.351 1.00 96.50 97 LEU A CA 1
ATOM 769 C C . LEU A 1 97 ? 0.778 3.461 -11.960 1.00 96.50 97 LEU A C 1
ATOM 771 O O . LEU A 1 97 ? -0.073 3.340 -11.083 1.00 96.50 97 LEU A O 1
ATOM 775 N N . GLY A 1 98 ? 2.057 3.152 -11.740 1.00 95.81 98 GLY A N 1
ATOM 776 C CA . GLY A 1 98 ? 2.537 2.688 -10.442 1.00 95.81 98 GLY A CA 1
ATOM 777 C C . GLY A 1 98 ? 3.599 1.598 -10.513 1.00 95.81 98 GLY A C 1
ATOM 778 O O . GLY A 1 98 ? 3.859 0.990 -11.551 1.00 95.81 98 GLY A O 1
ATOM 779 N N . HIS A 1 99 ? 4.205 1.337 -9.358 1.00 97.31 99 HIS A N 1
ATOM 780 C CA . HIS A 1 99 ? 5.378 0.482 -9.232 1.00 97.31 99 HIS A CA 1
ATOM 781 C C . HIS A 1 99 ? 5.065 -0.753 -8.388 1.00 97.31 99 HIS A C 1
ATOM 783 O O . HIS A 1 99 ? 4.848 -0.654 -7.176 1.00 97.31 99 HIS A O 1
ATOM 789 N N . LYS A 1 100 ? 5.076 -1.926 -9.024 1.00 97.81 100 LYS A N 1
ATOM 790 C CA . LYS A 1 100 ? 4.817 -3.200 -8.353 1.00 97.81 100 LYS A CA 1
ATOM 791 C C . LYS A 1 100 ? 6.004 -3.623 -7.497 1.00 97.81 100 LYS A C 1
ATOM 793 O O . LYS A 1 100 ? 7.134 -3.708 -7.977 1.00 97.81 100 LYS A O 1
ATOM 798 N N . CYS A 1 101 ? 5.747 -3.955 -6.238 1.00 98.06 101 CYS A N 1
ATOM 799 C CA . CYS A 1 101 ? 6.746 -4.559 -5.373 1.00 98.06 101 CYS A CA 1
ATOM 800 C C . CYS A 1 101 ? 7.018 -6.014 -5.802 1.00 98.06 101 CYS A C 1
ATOM 802 O O . CYS A 1 101 ? 6.091 -6.826 -5.795 1.00 98.06 101 CYS A O 1
ATOM 804 N N . PRO A 1 102 ? 8.274 -6.401 -6.089 1.00 97.44 102 PRO A N 1
ATOM 805 C CA . PRO A 1 102 ? 8.600 -7.771 -6.485 1.00 97.44 102 PRO A CA 1
ATOM 806 C C . PRO A 1 102 ? 8.480 -8.783 -5.334 1.00 97.44 102 PRO A C 1
ATOM 808 O O . PRO A 1 102 ? 8.360 -9.975 -5.587 1.00 97.44 102 PRO A O 1
ATOM 811 N N . ALA A 1 103 ? 8.506 -8.330 -4.074 1.00 97.25 103 ALA A N 1
ATOM 812 C CA . ALA A 1 103 ? 8.474 -9.212 -2.907 1.00 97.25 103 ALA A CA 1
ATOM 813 C C . ALA A 1 103 ? 7.054 -9.642 -2.501 1.00 97.25 103 ALA A C 1
ATOM 815 O O . ALA A 1 103 ? 6.860 -10.773 -2.069 1.00 97.25 103 ALA A O 1
ATOM 816 N N . CYS A 1 104 ? 6.062 -8.752 -2.619 1.00 96.56 104 CYS A N 1
ATOM 817 C CA . CYS A 1 104 ? 4.685 -9.024 -2.181 1.00 96.56 104 CYS A CA 1
ATOM 818 C C . CYS A 1 104 ? 3.609 -8.696 -3.225 1.00 96.56 104 CYS A C 1
ATOM 820 O O . CYS A 1 104 ? 2.425 -8.801 -2.925 1.00 96.56 104 CYS A O 1
ATOM 822 N N . SER A 1 105 ? 3.993 -8.286 -4.438 1.00 97.00 105 SER A N 1
ATOM 823 C CA . SER A 1 105 ? 3.082 -7.900 -5.530 1.00 97.00 105 SER A CA 1
ATOM 824 C C . SER A 1 105 ? 2.173 -6.692 -5.261 1.00 97.00 105 SER A C 1
ATOM 826 O O . SER A 1 105 ? 1.309 -6.395 -6.081 1.00 97.00 105 SER A O 1
ATOM 828 N N . SER A 1 106 ? 2.373 -5.967 -4.159 1.00 97.56 106 SER A N 1
ATOM 829 C CA . SER A 1 106 ? 1.626 -4.741 -3.861 1.00 97.56 106 SER A CA 1
ATOM 830 C C . SER A 1 106 ? 2.095 -3.558 -4.709 1.00 97.56 106 SER A C 1
ATOM 832 O O . SER A 1 106 ? 3.292 -3.414 -4.968 1.00 97.56 106 SER A O 1
ATOM 834 N N . TYR A 1 107 ? 1.164 -2.675 -5.071 1.00 97.81 107 TYR A N 1
ATOM 835 C CA . TYR A 1 107 ? 1.455 -1.362 -5.660 1.00 97.81 107 TYR A CA 1
ATOM 836 C C . TYR A 1 107 ? 1.434 -0.224 -4.629 1.00 97.81 107 TYR A C 1
ATOM 838 O O . TYR A 1 107 ? 1.664 0.927 -4.991 1.00 97.81 107 TYR A O 1
ATOM 846 N N . ASN A 1 108 ? 1.209 -0.515 -3.342 1.00 97.38 108 ASN A N 1
ATOM 847 C CA . ASN A 1 108 ? 1.341 0.465 -2.263 1.00 97.38 108 ASN A CA 1
ATOM 848 C C . ASN A 1 108 ? 2.828 0.745 -1.983 1.00 97.38 108 ASN A C 1
ATOM 850 O O . ASN A 1 108 ? 3.423 0.265 -1.011 1.00 97.38 108 ASN A O 1
ATOM 854 N N . THR A 1 109 ? 3.456 1.465 -2.904 1.00 97.25 109 THR A N 1
ATOM 855 C CA . THR A 1 109 ? 4.886 1.751 -2.928 1.00 97.25 109 THR A CA 1
ATOM 856 C C . THR A 1 109 ? 5.107 3.250 -3.093 1.00 97.25 109 THR A C 1
ATOM 858 O O . THR A 1 109 ? 4.261 3.975 -3.614 1.00 97.25 109 THR A O 1
ATOM 861 N N . ARG A 1 110 ? 6.252 3.740 -2.618 1.00 95.75 110 ARG A N 1
ATOM 862 C CA . ARG A 1 110 ? 6.691 5.120 -2.845 1.00 95.75 110 ARG A CA 1
ATOM 863 C C . ARG A 1 110 ? 8.068 5.127 -3.474 1.00 95.75 110 ARG A C 1
ATOM 865 O O . ARG A 1 110 ? 8.935 4.355 -3.061 1.00 95.75 110 ARG A O 1
ATOM 872 N N . GLU A 1 111 ? 8.273 6.017 -4.433 1.00 95.31 111 GLU A N 1
ATOM 873 C CA . GLU A 1 111 ? 9.601 6.272 -4.976 1.00 95.31 111 GLU A CA 1
ATOM 874 C C . GLU A 1 111 ? 10.502 6.866 -3.893 1.00 95.31 111 GLU A C 1
ATOM 876 O O . GLU A 1 111 ? 10.098 7.685 -3.064 1.00 95.31 111 GLU A O 1
ATOM 881 N N . THR A 1 112 ? 11.749 6.429 -3.892 1.00 93.00 112 THR A N 1
ATOM 882 C CA . THR A 1 112 ? 12.792 6.924 -3.009 1.00 93.00 112 THR A CA 1
ATOM 883 C C . THR A 1 112 ? 13.929 7.436 -3.874 1.00 93.00 112 THR A C 1
ATOM 885 O O . THR A 1 112 ? 14.276 6.844 -4.897 1.00 93.00 112 THR A O 1
ATOM 888 N N . ARG A 1 113 ? 14.535 8.555 -3.474 1.00 81.25 113 ARG A N 1
ATOM 889 C CA . ARG A 1 113 ? 15.809 8.969 -4.065 1.00 81.25 113 ARG A CA 1
ATOM 890 C C . ARG A 1 113 ? 16.805 7.884 -3.673 1.00 81.25 113 ARG A C 1
ATOM 892 O O . ARG A 1 113 ? 16.938 7.638 -2.477 1.00 81.25 113 ARG A O 1
ATOM 899 N N . ALA A 1 114 ? 17.378 7.208 -4.672 1.00 62.44 114 ALA A N 1
ATOM 900 C CA . ALA A 1 114 ? 18.237 6.033 -4.536 1.00 62.44 114 ALA A CA 1
ATOM 901 C C . ALA A 1 114 ? 18.992 6.012 -3.204 1.00 62.44 114 ALA A C 1
ATOM 903 O O . ALA A 1 114 ? 19.643 6.998 -2.848 1.00 62.44 114 ALA A O 1
ATOM 904 N N . ALA A 1 115 ? 18.920 4.892 -2.482 1.00 54.41 115 ALA A N 1
ATOM 905 C CA . ALA A 1 115 ? 19.815 4.664 -1.364 1.00 54.41 115 ALA A CA 1
ATOM 906 C C . ALA A 1 115 ? 21.250 4.745 -1.902 1.00 54.41 115 ALA A C 1
ATOM 908 O O . ALA A 1 115 ? 21.748 3.800 -2.507 1.00 54.41 115 ALA A O 1
ATOM 909 N N . CYS A 1 116 ? 21.911 5.886 -1.703 1.00 43.75 116 CYS A N 1
ATOM 910 C CA . CYS A 1 116 ? 23.355 5.882 -1.578 1.00 43.75 116 CYS A CA 1
ATOM 911 C C . CYS A 1 116 ? 23.628 4.878 -0.448 1.00 43.75 116 CYS A C 1
ATOM 913 O O . CYS A 1 116 ? 23.088 5.085 0.649 1.00 43.75 116 CYS A O 1
ATOM 915 N N . PRO A 1 117 ? 24.319 3.751 -0.698 1.00 44.94 117 PRO A N 1
ATOM 916 C CA . PRO A 1 117 ? 24.664 2.843 0.381 1.00 44.94 117 PRO A CA 1
ATOM 917 C C . PRO A 1 117 ? 25.400 3.682 1.421 1.00 44.94 117 PRO A C 1
ATOM 919 O O . PRO A 1 117 ? 26.343 4.396 1.084 1.00 44.94 117 PRO A O 1
ATOM 922 N N . ARG A 1 118 ? 24.888 3.695 2.655 1.00 45.41 118 ARG A N 1
ATOM 923 C CA . ARG A 1 118 ? 25.546 4.382 3.766 1.00 45.41 118 ARG A CA 1
ATOM 924 C C . ARG A 1 118 ? 26.925 3.736 3.929 1.00 45.41 118 ARG A C 1
ATOM 926 O O . ARG A 1 118 ? 26.999 2.609 4.411 1.00 45.41 118 ARG A O 1
ATOM 933 N N . ILE A 1 119 ? 27.948 4.422 3.421 1.00 40.91 119 ILE A N 1
ATOM 934 C CA . ILE A 1 119 ? 29.366 4.222 3.742 1.00 40.91 119 ILE A CA 1
ATOM 935 C C . ILE A 1 119 ? 29.599 4.515 5.219 1.00 40.91 119 ILE A C 1
ATOM 937 O O . ILE A 1 119 ? 28.950 5.458 5.731 1.00 40.91 119 ILE A O 1
#

Organism: Zea mays (NCBI:txid4577)

Secondary structure (DSSP, 8-state):
---B-TTT-SBTT-TTS-EEE-TTS-EEEHHHHHHHHHTT--B-TTT-SBSS--HHHHHHHHHHHHHSPPPGGGTT-EEEEEETTT--EEEEE--TT----TTT----EEEE-------

Sequence (119 aa):
MHHNCPVCFEYLFDSTKDISVLQCGHTIHLECMNEMRAHHHFSCPVCSRSACDMSATWRKLDEEVAATPMPDIYQKHMVWILCNDCSATSSVRFHVLGHKCPACSSYNTRETRAACPRI

pLDDT: mean 91.2, std 11.81, range [40.91, 98.12]